Protein AF-A0A316F774-F1 (afdb_monomer_lite)

Organism: NCBI:txid523701

pLDDT: mean 76.38, std 19.29, range [35.59, 95.81]

Radius of gyration: 25.05 Å; chains: 1; bounding box: 53×36×84 Å

Structure (mmCIF, N/CA/C/O backbone):
data_AF-A0A316F774-F1
#
_entry.id   AF-A0A316F774-F1
#
loop_
_atom_site.group_PDB
_atom_site.id
_atom_site.type_symbol
_atom_site.label_atom_id
_atom_site.label_alt_id
_atom_site.label_comp_id
_atom_site.label_asym_id
_atom_site.label_entity_id
_atom_site.label_seq_id
_atom_site.pdbx_PDB_ins_code
_atom_site.Cartn_x
_atom_site.Cartn_y
_atom_site.Cartn_z
_atom_site.occupancy
_atom_site.B_iso_or_equiv
_atom_site.auth_seq_id
_atom_site.auth_comp_id
_atom_site.auth_asym_id
_atom_site.auth_atom_id
_atom_site.pdbx_PDB_model_num
ATOM 1 N N . MET A 1 1 ? 5.235 25.621 -10.737 1.00 35.59 1 MET A N 1
ATOM 2 C CA . MET A 1 1 ? 6.576 26.041 -10.265 1.00 35.59 1 MET A CA 1
ATOM 3 C C . MET A 1 1 ? 7.072 25.196 -9.078 1.00 35.59 1 MET A C 1
ATOM 5 O O . MET A 1 1 ? 7.890 25.672 -8.308 1.00 35.59 1 MET A O 1
ATOM 9 N N . SER A 1 2 ? 6.601 23.945 -8.938 1.00 38.38 2 SER A N 1
ATOM 10 C CA . SER A 1 2 ? 6.891 23.051 -7.798 1.00 38.38 2 SER A CA 1
ATOM 11 C C . SER A 1 2 ? 7.834 21.888 -8.151 1.00 38.38 2 SER A C 1
ATOM 13 O O . SER A 1 2 ? 8.190 21.115 -7.273 1.00 38.38 2 SER A O 1
ATOM 15 N N . THR A 1 3 ? 8.242 21.766 -9.418 1.00 42.34 3 THR A N 1
ATOM 16 C CA . THR A 1 3 ? 9.088 20.675 -9.936 1.00 42.34 3 THR A CA 1
ATOM 17 C C . THR A 1 3 ? 10.561 20.837 -9.548 1.00 42.34 3 THR A C 1
ATOM 19 O O . THR A 1 3 ? 11.228 19.878 -9.197 1.00 42.34 3 THR A O 1
ATOM 22 N N . LEU A 1 4 ? 11.055 22.079 -9.509 1.00 40.56 4 LEU A N 1
ATOM 23 C CA . LEU A 1 4 ? 12.482 22.373 -9.323 1.00 40.56 4 LEU A CA 1
ATOM 24 C C . LEU A 1 4 ? 13.015 22.063 -7.916 1.00 40.56 4 LEU A C 1
ATOM 26 O O . LEU A 1 4 ? 14.210 21.845 -7.747 1.00 40.56 4 LEU A O 1
ATOM 30 N N . ILE A 1 5 ? 12.148 22.079 -6.901 1.00 46.81 5 ILE A N 1
ATOM 31 C CA . ILE A 1 5 ? 12.556 21.838 -5.509 1.00 46.81 5 ILE A CA 1
ATOM 32 C C . ILE A 1 5 ? 12.707 20.332 -5.251 1.00 46.81 5 ILE A C 1
ATOM 34 O O . ILE A 1 5 ? 13.573 19.936 -4.478 1.00 46.81 5 ILE A O 1
ATOM 38 N N . ASP A 1 6 ? 11.893 19.5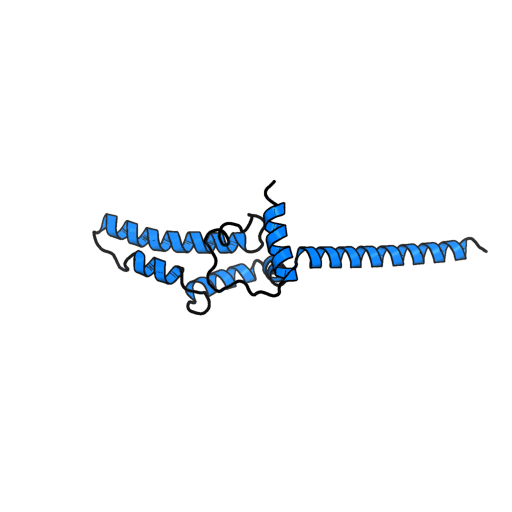12 -5.918 1.00 48.69 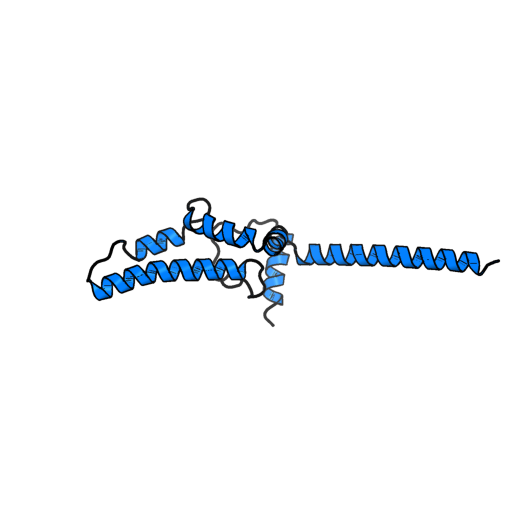6 ASP A N 1
ATOM 39 C CA . ASP A 1 6 ? 11.864 18.054 -5.763 1.00 48.69 6 ASP A CA 1
ATOM 40 C C . ASP A 1 6 ? 13.012 17.390 -6.534 1.00 48.69 6 ASP A C 1
ATOM 42 O O . ASP A 1 6 ? 13.786 16.613 -5.972 1.00 48.69 6 ASP A O 1
ATOM 46 N N . ASP A 1 7 ? 13.231 17.839 -7.776 1.00 50.78 7 ASP A N 1
ATOM 47 C CA . ASP A 1 7 ? 14.409 17.473 -8.566 1.00 50.78 7 ASP A CA 1
ATOM 48 C C . ASP A 1 7 ? 15.699 17.850 -7.817 1.00 50.78 7 ASP A C 1
ATOM 50 O O . ASP A 1 7 ? 16.643 17.067 -7.754 1.00 50.78 7 ASP A O 1
ATOM 54 N N . GLY A 1 8 ? 15.725 19.017 -7.159 1.00 49.09 8 GLY A N 1
ATOM 55 C CA . GLY A 1 8 ? 16.872 19.475 -6.372 1.00 49.09 8 GLY A CA 1
ATOM 56 C C . GLY A 1 8 ? 17.216 18.587 -5.170 1.00 49.09 8 GLY A C 1
ATOM 57 O O . GLY A 1 8 ? 18.394 18.446 -4.844 1.00 49.09 8 GLY A O 1
ATOM 58 N N . GLN A 1 9 ? 16.226 17.958 -4.524 1.00 50.06 9 GLN A N 1
ATOM 59 C CA . GLN A 1 9 ? 16.476 17.036 -3.408 1.00 50.06 9 GLN A CA 1
ATOM 60 C C . GLN A 1 9 ? 16.978 15.672 -3.890 1.00 50.06 9 GLN A C 1
ATOM 62 O O . GLN A 1 9 ? 17.886 15.115 -3.273 1.00 50.06 9 GLN A O 1
ATOM 67 N N . ASN A 1 10 ? 16.474 15.173 -5.022 1.00 47.06 10 ASN A N 1
ATOM 68 C CA . ASN A 1 10 ? 17.009 13.961 -5.647 1.00 47.06 10 ASN A CA 1
ATOM 69 C C . ASN A 1 10 ? 18.450 14.155 -6.150 1.00 47.06 10 ASN A C 1
ATOM 71 O O . ASN A 1 10 ? 19.297 13.302 -5.896 1.00 47.06 10 ASN A O 1
ATOM 75 N N . ILE A 1 11 ? 18.759 15.305 -6.757 1.00 49.09 11 ILE A N 1
ATOM 76 C CA . ILE A 1 11 ? 20.114 15.631 -7.236 1.00 49.09 11 ILE A CA 1
ATOM 77 C C . ILE A 1 11 ? 21.095 15.810 -6.064 1.00 49.09 11 ILE A C 1
ATOM 79 O O . ILE A 1 11 ? 22.245 15.384 -6.142 1.00 49.09 11 ILE A O 1
ATOM 83 N N . HIS A 1 12 ? 20.661 16.413 -4.951 1.00 46.88 12 HIS A N 1
ATOM 84 C CA . HIS A 1 12 ? 21.493 16.516 -3.749 1.00 46.88 12 HIS A CA 1
ATOM 85 C C . HIS A 1 12 ? 21.808 15.129 -3.163 1.00 46.88 12 HIS A C 1
ATOM 87 O O . HIS A 1 12 ? 22.939 14.887 -2.751 1.00 46.88 12 HIS A O 1
ATOM 93 N N . ASN A 1 13 ? 20.845 14.203 -3.172 1.00 49.94 13 ASN A N 1
ATOM 94 C CA . ASN A 1 13 ? 21.039 12.836 -2.682 1.00 49.94 13 ASN A CA 1
ATOM 95 C C . ASN A 1 13 ? 21.983 12.007 -3.573 1.00 49.94 13 ASN A C 1
ATOM 97 O O . ASN A 1 13 ? 22.790 11.244 -3.045 1.00 49.94 13 ASN A O 1
ATOM 101 N N . GLU A 1 14 ? 21.923 12.185 -4.899 1.00 48.94 14 GLU A N 1
ATOM 102 C CA . GLU A 1 14 ? 22.866 11.575 -5.855 1.00 48.94 14 GLU A CA 1
ATOM 103 C C . GLU A 1 14 ? 24.317 12.029 -5.624 1.00 48.94 14 GLU A C 1
ATOM 105 O O . GLU A 1 14 ? 25.251 11.283 -5.912 1.00 48.94 14 GLU A O 1
ATOM 110 N N . LEU A 1 15 ? 24.521 13.241 -5.097 1.00 46.47 15 LEU A N 1
ATOM 111 C CA . LEU A 1 15 ? 25.850 13.824 -4.895 1.00 46.47 15 LEU A CA 1
ATOM 112 C C . LEU A 1 15 ? 26.475 13.504 -3.531 1.00 46.47 15 LEU A C 1
ATOM 114 O O . LEU A 1 15 ? 27.692 13.629 -3.397 1.00 46.47 15 LEU A O 1
ATOM 118 N N . THR A 1 16 ? 25.686 13.129 -2.517 1.00 46.25 16 THR A N 1
ATOM 119 C CA . THR A 1 16 ? 26.188 13.000 -1.136 1.00 46.25 16 THR A CA 1
ATOM 120 C C . THR A 1 16 ? 26.248 11.576 -0.581 1.00 46.25 16 THR A C 1
ATOM 122 O O . THR A 1 16 ? 26.785 11.414 0.512 1.00 46.25 16 THR A O 1
ATOM 125 N N . GLU A 1 17 ? 25.722 10.552 -1.272 1.00 47.03 17 GLU A N 1
ATOM 126 C CA . GLU A 1 17 ? 25.653 9.146 -0.793 1.00 47.03 17 GLU A CA 1
ATOM 127 C C . GLU A 1 17 ? 25.065 8.980 0.631 1.00 47.03 17 GLU A C 1
ATOM 129 O O . GLU A 1 17 ? 25.232 7.957 1.297 1.00 47.03 17 GLU A O 1
ATOM 134 N N . THR A 1 18 ? 24.346 9.978 1.142 1.00 43.38 18 THR A N 1
ATOM 135 C CA . THR A 1 18 ? 23.760 9.933 2.483 1.00 43.38 18 THR A CA 1
ATOM 136 C C . THR A 1 18 ? 22.405 9.248 2.416 1.00 43.38 18 THR A C 1
ATOM 138 O O . THR A 1 18 ? 21.431 9.834 1.944 1.00 43.38 18 THR A O 1
ATOM 141 N N . ALA A 1 19 ? 22.348 8.003 2.894 1.00 47.62 19 ALA A N 1
ATOM 142 C CA . ALA A 1 19 ? 21.119 7.227 2.999 1.00 47.62 19 ALA A CA 1
ATOM 143 C C . ALA A 1 19 ? 20.025 8.018 3.736 1.00 47.62 19 ALA A C 1
ATOM 145 O O . ALA A 1 19 ? 20.241 8.541 4.832 1.00 47.62 19 ALA A O 1
ATOM 146 N N . ILE A 1 20 ? 18.841 8.084 3.125 1.00 51.44 20 ILE A N 1
ATOM 147 C CA . ILE A 1 20 ? 17.645 8.681 3.719 1.00 51.44 20 ILE A CA 1
ATOM 148 C C . ILE A 1 20 ? 17.366 7.944 5.035 1.00 51.44 20 ILE A C 1
ATOM 150 O O . ILE A 1 20 ? 17.192 6.725 5.058 1.00 51.44 20 ILE A O 1
ATOM 154 N N . GLY A 1 21 ? 17.398 8.688 6.141 1.00 49.94 21 GLY A N 1
ATOM 155 C CA . GLY A 1 21 ? 17.234 8.146 7.485 1.00 49.94 21 GLY A CA 1
ATOM 156 C C . GLY A 1 21 ? 15.881 7.462 7.692 1.00 49.9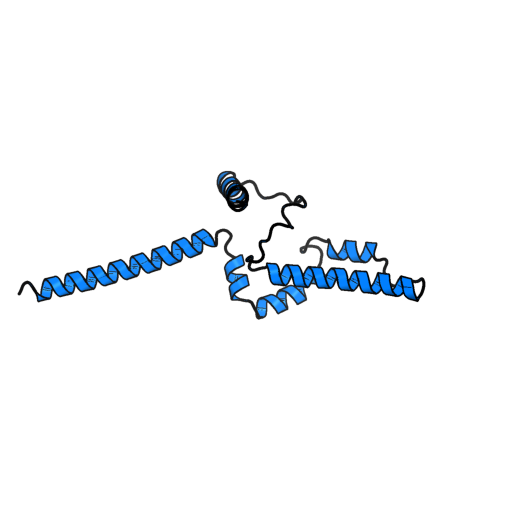4 21 GLY A C 1
ATOM 157 O O . GLY A 1 21 ? 14.887 7.784 7.048 1.00 49.94 21 GLY A O 1
ATOM 158 N N . THR A 1 22 ? 15.830 6.558 8.668 1.00 46.22 22 THR A N 1
ATOM 159 C CA . THR A 1 22 ? 14.654 5.760 9.070 1.00 46.22 22 THR A CA 1
ATOM 160 C C . THR A 1 22 ? 13.479 6.570 9.637 1.00 46.22 22 THR A C 1
ATOM 162 O O . THR A 1 22 ? 12.474 5.987 10.032 1.00 46.22 22 THR A O 1
ATOM 165 N N . ASN A 1 23 ? 13.586 7.901 9.660 1.00 45.03 23 ASN A N 1
ATOM 166 C CA . ASN A 1 23 ? 12.566 8.832 10.129 1.00 45.03 23 ASN A CA 1
ATOM 167 C C . ASN A 1 23 ? 12.182 9.793 8.995 1.00 45.03 23 ASN A C 1
ATOM 169 O O . ASN A 1 23 ? 12.717 10.905 8.936 1.00 45.03 23 ASN A O 1
ATOM 173 N N . PRO A 1 24 ? 11.278 9.396 8.084 1.00 44.72 24 PRO A N 1
ATOM 174 C CA . PRO A 1 24 ? 10.763 10.321 7.091 1.00 44.72 24 PRO A CA 1
ATOM 175 C C . PRO A 1 24 ? 9.978 11.436 7.795 1.00 44.72 24 PRO A C 1
ATOM 177 O O . PRO A 1 24 ? 9.083 11.188 8.603 1.00 44.72 24 PRO A O 1
ATOM 180 N N . THR A 1 25 ? 10.311 12.687 7.495 1.00 41.31 25 THR A N 1
ATOM 181 C CA . THR A 1 25 ? 9.505 13.839 7.917 1.00 41.31 25 THR A CA 1
ATOM 182 C C . THR A 1 25 ? 8.213 13.869 7.096 1.00 41.31 25 THR A C 1
ATOM 184 O O . THR A 1 25 ? 8.221 13.539 5.912 1.00 41.31 25 THR A O 1
ATOM 187 N N . HIS A 1 26 ? 7.087 14.257 7.705 1.00 45.16 26 HIS A N 1
ATOM 188 C CA . HIS A 1 26 ? 5.731 14.206 7.121 1.00 45.16 26 HIS A CA 1
ATOM 189 C C . HIS A 1 26 ? 5.571 14.814 5.708 1.00 45.16 26 HIS A C 1
ATOM 191 O O . HIS A 1 26 ? 4.626 14.473 5.004 1.00 45.16 26 HIS A O 1
ATOM 197 N N . SER A 1 27 ? 6.494 15.665 5.259 1.00 41.38 27 SER A N 1
ATOM 198 C CA . SER A 1 27 ? 6.516 16.221 3.901 1.00 41.38 27 SER A CA 1
ATOM 199 C C . SER A 1 27 ? 7.064 15.268 2.831 1.00 41.38 27 SER A C 1
ATOM 201 O O . SER A 1 27 ? 6.957 15.589 1.656 1.00 41.38 27 SER A O 1
ATOM 203 N N . GLN A 1 28 ? 7.670 14.138 3.202 1.00 48.22 28 GLN A N 1
ATOM 204 C CA . GLN A 1 28 ? 8.243 13.164 2.262 1.00 48.22 28 GLN A CA 1
ATOM 205 C C . GLN A 1 28 ? 7.209 12.121 1.816 1.00 48.22 28 GLN A C 1
ATOM 207 O O . GLN A 1 28 ? 7.199 11.736 0.657 1.00 48.22 28 GLN A O 1
ATOM 212 N N . LEU A 1 29 ? 6.287 11.721 2.700 1.00 41.75 29 LEU A N 1
ATOM 213 C CA . LEU A 1 29 ? 5.230 10.748 2.381 1.00 41.75 29 LEU A CA 1
ATOM 214 C C . LEU A 1 29 ? 4.061 11.370 1.588 1.00 41.75 29 LEU A C 1
ATOM 216 O O . LEU A 1 29 ? 3.305 10.666 0.931 1.00 41.75 29 LEU A O 1
ATOM 220 N N . ALA A 1 30 ? 3.903 12.695 1.662 1.00 45.06 30 ALA A N 1
ATOM 221 C CA . ALA A 1 30 ? 2.807 13.439 1.035 1.00 45.06 30 ALA A CA 1
ATOM 222 C C . ALA A 1 30 ? 3.128 13.950 -0.385 1.00 45.06 30 ALA A C 1
ATOM 224 O O . ALA A 1 30 ? 2.353 14.731 -0.934 1.00 45.06 30 ALA A O 1
ATOM 225 N N . LYS A 1 31 ? 4.279 13.568 -0.957 1.00 51.88 31 LYS A N 1
ATOM 226 C CA . LYS A 1 31 ? 4.796 14.099 -2.230 1.00 51.88 31 LYS A CA 1
ATOM 227 C C . LYS A 1 31 ? 4.944 13.062 -3.342 1.00 51.88 31 LYS A C 1
ATOM 229 O O . LYS A 1 31 ? 5.501 13.392 -4.384 1.00 51.88 31 LYS A O 1
ATOM 234 N N . ASP A 1 32 ? 4.405 11.856 -3.174 1.00 52.56 32 ASP A N 1
ATOM 235 C CA . ASP A 1 32 ? 4.171 10.983 -4.325 1.00 52.56 32 ASP A CA 1
ATOM 236 C C . ASP A 1 32 ? 3.146 11.684 -5.223 1.00 52.56 32 ASP A C 1
ATOM 238 O O . ASP A 1 32 ? 1.940 11.626 -4.983 1.00 52.56 32 ASP A O 1
ATOM 242 N N . HIS A 1 33 ? 3.641 12.405 -6.231 1.00 55.47 33 HIS A N 1
ATOM 243 C CA . HIS A 1 33 ? 2.820 12.974 -7.291 1.00 55.47 33 HIS A CA 1
ATOM 244 C C . HIS A 1 33 ? 1.917 11.860 -7.847 1.00 55.47 33 HIS A C 1
ATOM 246 O O . HIS A 1 33 ? 2.361 10.719 -7.962 1.00 55.47 33 HIS A O 1
ATOM 252 N N . ASP A 1 34 ? 0.686 12.178 -8.253 1.00 56.25 34 ASP A N 1
ATOM 253 C CA . ASP A 1 34 ? -0.296 11.204 -8.775 1.00 56.25 34 ASP A CA 1
ATOM 254 C C . ASP A 1 34 ? 0.230 10.322 -9.935 1.00 56.25 34 ASP A C 1
ATOM 256 O O . ASP A 1 34 ? -0.364 9.303 -10.279 1.00 56.25 34 ASP A O 1
ATOM 260 N N . ASN A 1 35 ? 1.365 10.698 -10.532 1.00 58.91 35 ASN A N 1
ATOM 261 C CA . ASN A 1 35 ? 2.064 9.964 -11.583 1.00 58.91 35 ASN A CA 1
ATOM 262 C C . ASN A 1 35 ? 3.046 8.890 -11.070 1.00 58.9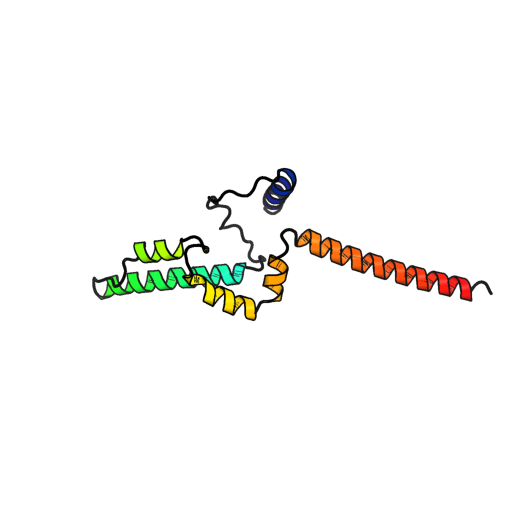1 35 ASN A C 1
ATOM 264 O O . ASN A 1 35 ? 3.684 8.227 -11.889 1.00 58.91 35 ASN A O 1
ATOM 268 N N . HIS A 1 36 ? 3.215 8.720 -9.756 1.00 69.69 36 HIS A N 1
ATOM 269 C CA . HIS A 1 36 ? 4.118 7.717 -9.197 1.00 69.69 36 HIS A CA 1
ATOM 270 C C . HIS A 1 36 ? 3.551 6.300 -9.383 1.00 69.69 36 HIS A C 1
ATOM 272 O O . HIS A 1 36 ? 2.373 6.043 -9.125 1.00 69.69 36 HIS A O 1
ATOM 278 N N . HIS A 1 37 ? 4.394 5.344 -9.791 1.00 79.44 37 HIS A N 1
ATOM 279 C CA . HIS A 1 37 ? 3.973 3.972 -10.136 1.00 79.44 37 HIS A CA 1
ATOM 280 C C . HIS A 1 37 ? 3.319 3.215 -8.984 1.00 79.44 37 HIS A C 1
ATOM 282 O O . HIS A 1 37 ? 2.569 2.269 -9.222 1.00 79.44 37 HIS A O 1
ATOM 288 N N . PHE A 1 38 ? 3.600 3.632 -7.747 1.00 83.44 38 PHE A N 1
ATOM 289 C CA . PHE A 1 38 ? 3.041 3.046 -6.532 1.00 83.44 38 PHE A CA 1
ATOM 290 C C . PHE A 1 38 ? 1.925 3.884 -5.895 1.00 83.44 38 PHE A C 1
ATOM 292 O O . PHE A 1 38 ? 1.358 3.457 -4.890 1.00 83.44 38 PHE A O 1
ATOM 299 N N . HIS A 1 39 ? 1.548 5.024 -6.486 1.00 85.19 39 HIS A N 1
ATOM 300 C CA . HIS A 1 39 ? 0.503 5.897 -5.946 1.00 85.19 39 HIS A CA 1
ATOM 301 C C . HIS A 1 39 ? -0.823 5.145 -5.753 1.00 85.19 39 HIS A C 1
ATOM 303 O O . HIS A 1 39 ? -1.435 5.198 -4.687 1.00 85.19 39 HIS A O 1
ATOM 309 N N . GLU A 1 40 ? -1.243 4.371 -6.759 1.00 87.12 40 GLU A N 1
ATOM 310 C CA . GLU A 1 40 ? -2.495 3.611 -6.708 1.00 87.12 40 GLU A CA 1
ATOM 311 C C . GLU A 1 40 ? -2.517 2.604 -5.544 1.00 87.12 40 GLU A C 1
ATOM 313 O O . GLU A 1 40 ? -3.504 2.518 -4.806 1.00 87.12 40 GLU A O 1
ATOM 318 N N . ILE A 1 41 ? -1.436 1.838 -5.358 1.00 91.31 41 ILE A N 1
ATOM 319 C CA . ILE A 1 41 ? -1.368 0.851 -4.276 1.00 91.31 41 ILE A CA 1
ATOM 320 C C . ILE A 1 41 ? -1.254 1.530 -2.911 1.00 91.31 41 ILE A C 1
ATOM 322 O O . ILE A 1 41 ? -1.929 1.103 -1.976 1.00 91.31 41 ILE A O 1
ATOM 326 N N . ALA A 1 42 ? -0.510 2.632 -2.800 1.00 88.38 42 ALA A N 1
ATOM 327 C CA . ALA A 1 42 ? -0.449 3.427 -1.577 1.00 88.38 42 ALA A CA 1
ATOM 328 C C . ALA A 1 42 ? -1.840 3.950 -1.175 1.00 88.38 42 ALA A C 1
ATOM 330 O O . ALA A 1 42 ? -2.263 3.772 -0.030 1.00 88.38 42 ALA A O 1
ATOM 331 N N . ALA A 1 43 ? -2.603 4.496 -2.128 1.00 89.12 43 ALA A N 1
ATOM 332 C CA . ALA A 1 43 ? -3.970 4.958 -1.898 1.00 89.12 43 ALA A CA 1
ATOM 333 C C . ALA A 1 43 ? -4.899 3.813 -1.458 1.00 89.12 43 ALA A C 1
ATOM 335 O O . ALA A 1 43 ? -5.643 3.952 -0.485 1.00 89.12 43 ALA A O 1
ATOM 336 N N . LYS A 1 44 ? -4.825 2.648 -2.115 1.00 91.19 44 LYS A N 1
ATOM 337 C CA . LYS A 1 44 ? -5.606 1.455 -1.737 1.00 91.19 44 LYS A CA 1
ATOM 338 C C . LYS A 1 44 ? -5.290 0.974 -0.318 1.00 91.19 44 LYS A C 1
ATOM 340 O O . LYS A 1 44 ? -6.206 0.610 0.422 1.00 91.19 44 LYS A O 1
ATOM 345 N N . LEU A 1 45 ? -4.016 0.979 0.075 1.00 92.62 45 LEU A N 1
ATOM 346 C CA . LEU A 1 45 ? -3.587 0.622 1.429 1.00 92.62 45 LEU A CA 1
ATOM 347 C C . LEU A 1 45 ? -4.102 1.629 2.469 1.00 92.62 45 LEU A C 1
ATOM 349 O O . LEU A 1 45 ? -4.611 1.215 3.512 1.00 92.62 45 LEU A O 1
ATOM 353 N N . ALA A 1 46 ? -4.047 2.927 2.164 1.00 90.94 46 ALA A N 1
ATOM 354 C CA . ALA A 1 46 ? -4.566 3.978 3.036 1.00 90.94 46 ALA A CA 1
ATOM 355 C C . ALA A 1 46 ? -6.088 3.869 3.233 1.00 90.94 46 ALA A C 1
ATOM 357 O O . ALA A 1 46 ? -6.562 3.878 4.370 1.00 90.94 46 ALA A O 1
ATOM 358 N N . ILE A 1 47 ? -6.849 3.687 2.146 1.00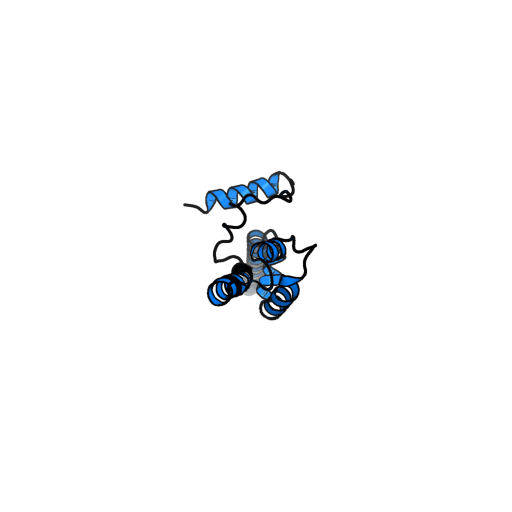 93.31 47 ILE A N 1
ATOM 359 C CA . ILE A 1 47 ? -8.304 3.467 2.198 1.00 93.31 47 ILE A CA 1
ATOM 360 C C . ILE A 1 47 ? -8.623 2.267 3.091 1.00 93.31 47 ILE A C 1
ATOM 362 O O . ILE A 1 47 ? -9.489 2.361 3.957 1.00 93.31 47 ILE A O 1
ATOM 366 N N . HIS A 1 48 ? -7.893 1.160 2.929 1.00 94.56 48 HIS A N 1
ATOM 367 C CA . HIS A 1 48 ? -8.101 -0.033 3.740 1.00 94.56 48 HIS A CA 1
ATOM 368 C C . HIS A 1 48 ? -7.864 0.213 5.235 1.00 94.56 48 HIS A C 1
ATOM 370 O O . HIS A 1 48 ? -8.673 -0.205 6.064 1.00 94.56 48 HIS A O 1
ATOM 376 N N . ALA A 1 49 ? -6.765 0.882 5.590 1.00 93.25 49 ALA A N 1
ATOM 377 C CA . ALA A 1 49 ? -6.453 1.189 6.981 1.00 93.25 49 ALA A CA 1
ATOM 378 C C . ALA A 1 49 ? -7.544 2.071 7.613 1.00 93.25 49 ALA A C 1
ATOM 380 O O . ALA A 1 49 ? -8.069 1.745 8.680 1.00 93.25 49 ALA A O 1
ATOM 381 N N . VAL A 1 50 ? -7.950 3.141 6.918 1.00 94.56 50 VAL A N 1
ATOM 382 C CA . VAL A 1 50 ? -9.005 4.058 7.377 1.00 94.56 50 VAL A CA 1
ATOM 383 C C . VAL A 1 50 ? -10.351 3.346 7.503 1.00 94.56 50 VAL A C 1
ATOM 385 O O . VAL A 1 50 ? -11.043 3.532 8.502 1.00 94.56 50 VAL A O 1
ATOM 388 N N . GLU A 1 51 ? -10.715 2.491 6.546 1.00 95.50 51 GLU A N 1
ATOM 389 C CA . GLU A 1 51 ? -11.946 1.698 6.595 1.00 95.50 51 GLU A CA 1
ATOM 390 C C . GLU A 1 51 ? -11.984 0.809 7.846 1.00 95.50 51 GLU A C 1
ATOM 392 O O . GLU A 1 51 ? -12.975 0.804 8.579 1.00 95.50 51 GLU A O 1
ATOM 397 N N . LYS A 1 52 ? -10.896 0.084 8.134 1.00 95.00 52 LYS A N 1
ATOM 398 C CA . LYS A 1 52 ? -10.822 -0.815 9.293 1.00 95.00 52 LYS A CA 1
ATOM 399 C C . LYS A 1 52 ? -10.946 -0.065 10.616 1.00 95.00 52 LYS A C 1
ATOM 401 O O . LYS A 1 52 ? -11.691 -0.508 11.490 1.00 95.00 52 LYS A O 1
ATOM 406 N N . VAL A 1 53 ? -10.285 1.083 10.742 1.00 95.06 53 VAL A N 1
ATOM 407 C CA . VAL A 1 53 ? -10.407 1.951 11.924 1.00 95.06 53 VAL A CA 1
ATOM 408 C C . VAL A 1 53 ? -11.829 2.512 12.036 1.00 95.06 53 VAL A C 1
ATOM 410 O O . VAL A 1 53 ? -12.440 2.455 13.105 1.00 95.06 53 VAL A O 1
ATOM 413 N N . GLY A 1 54 ? -12.393 2.989 10.925 1.00 94.94 54 GLY A N 1
ATOM 414 C CA . GLY A 1 54 ? -13.740 3.553 10.863 1.00 94.94 54 GLY A CA 1
ATOM 415 C C . GLY A 1 54 ? -14.836 2.552 11.238 1.00 94.94 54 GLY A C 1
ATOM 416 O O . GLY A 1 54 ? -15.794 2.925 11.917 1.00 94.94 54 GLY A O 1
ATOM 417 N N . ILE A 1 55 ? -14.686 1.275 10.873 1.00 95.25 55 ILE A N 1
ATOM 418 C CA . ILE A 1 55 ? -15.605 0.200 11.278 1.00 95.25 55 ILE A CA 1
ATOM 419 C C . ILE A 1 55 ? -15.642 0.050 12.806 1.00 95.25 55 ILE A C 1
ATOM 421 O O . ILE A 1 55 ? -16.733 -0.031 13.376 1.00 95.25 55 ILE A O 1
ATOM 425 N N . GLU A 1 56 ? -14.488 0.048 13.481 1.00 94.69 56 GLU A N 1
ATOM 426 C CA . GLU A 1 56 ? -14.434 -0.064 14.947 1.00 94.69 56 GLU A CA 1
ATOM 427 C C . GLU A 1 56 ? -14.987 1.185 15.644 1.00 94.69 56 GLU A C 1
ATOM 429 O O . GLU A 1 56 ? -15.756 1.065 16.601 1.00 94.69 56 GLU A O 1
ATOM 434 N N . MET A 1 57 ? -14.680 2.381 15.130 1.00 94.75 57 MET A N 1
ATOM 435 C CA . MET A 1 57 ? -15.260 3.630 15.640 1.00 94.75 57 MET A CA 1
ATOM 436 C C . MET A 1 57 ? -16.789 3.636 15.509 1.00 94.75 57 MET A C 1
ATOM 438 O O . MET A 1 57 ? -17.504 3.915 16.471 1.00 94.75 57 MET A O 1
ATOM 442 N N . ASN A 1 58 ? -17.309 3.265 14.337 1.00 95.56 58 ASN A N 1
ATOM 443 C CA . ASN A 1 58 ? -18.747 3.189 14.087 1.00 95.56 58 ASN A CA 1
ATOM 444 C C . ASN A 1 58 ? -19.432 2.133 14.965 1.00 95.56 58 ASN A C 1
ATOM 446 O O . ASN A 1 58 ? -20.543 2.353 15.449 1.00 95.56 58 ASN A O 1
ATOM 450 N N . ARG A 1 59 ? -18.778 0.989 15.207 1.00 94.69 59 ARG A N 1
ATOM 451 C CA . ARG A 1 59 ? -19.285 -0.023 16.141 1.00 94.69 59 ARG A CA 1
ATOM 452 C C . ARG A 1 59 ? -19.459 0.574 17.529 1.00 94.69 59 ARG A C 1
ATOM 454 O O . ARG A 1 59 ? -20.539 0.433 18.096 1.00 94.69 59 ARG A O 1
ATOM 461 N N . PHE A 1 60 ? -18.443 1.256 18.044 1.00 94.25 60 PHE A N 1
ATOM 462 C CA . PHE A 1 60 ? -18.529 1.884 19.356 1.00 94.25 60 PHE A CA 1
ATOM 463 C C . PHE A 1 60 ? -19.648 2.915 19.433 1.00 94.25 60 PHE A C 1
ATOM 465 O O . PHE A 1 60 ? -20.416 2.891 20.388 1.00 94.25 60 PHE A O 1
ATOM 472 N N . PHE A 1 61 ? -19.824 3.750 18.407 1.00 93.94 61 PHE A N 1
ATOM 473 C CA . PHE A 1 61 ? -20.944 4.694 18.383 1.00 93.94 61 PHE A CA 1
ATOM 474 C C . PHE A 1 61 ? -22.317 4.012 18.418 1.00 93.94 61 PHE A C 1
ATOM 476 O O . PHE A 1 61 ? -23.260 4.576 18.965 1.00 93.94 61 PHE A O 1
ATOM 483 N N . LYS A 1 62 ? -22.441 2.795 17.878 1.00 95.44 62 LYS A N 1
ATOM 484 C CA . LYS A 1 62 ? -23.700 2.036 17.881 1.00 95.44 62 LYS A CA 1
ATOM 485 C C . LYS A 1 62 ? -23.929 1.214 19.148 1.00 95.44 62 LYS A C 1
ATOM 487 O O . LYS A 1 62 ? -25.074 1.034 19.544 1.00 95.44 62 LYS A O 1
ATOM 492 N N . THR A 1 63 ? -22.877 0.657 19.744 1.00 95.81 63 THR A N 1
ATOM 493 C CA . THR A 1 63 ? -22.996 -0.363 20.805 1.00 95.81 63 THR A CA 1
ATOM 494 C C . THR A 1 63 ? -22.378 0.050 22.140 1.00 95.81 63 THR A C 1
ATOM 496 O O . THR A 1 63 ? -22.548 -0.658 23.132 1.00 95.81 63 THR A O 1
ATOM 499 N N . GLY A 1 64 ? -21.622 1.150 22.172 1.00 93.69 64 GLY A N 1
ATOM 500 C CA . GLY A 1 64 ? -20.808 1.574 23.313 1.00 93.69 64 GLY A CA 1
ATOM 501 C C . GLY A 1 64 ? -19.590 0.684 23.580 1.00 93.69 64 GLY A C 1
ATOM 502 O O . GLY A 1 64 ? -18.978 0.798 24.640 1.00 93.69 64 GLY A O 1
ATOM 503 N N . LYS A 1 65 ? -19.242 -0.237 22.668 1.00 91.56 65 LYS A N 1
ATOM 504 C CA . LYS A 1 65 ? -18.148 -1.203 22.851 1.00 91.56 65 LYS A CA 1
ATOM 505 C C . LYS A 1 65 ? -17.263 -1.302 21.612 1.00 91.56 65 LYS A C 1
ATOM 507 O O . LYS A 1 65 ? -17.759 -1.380 20.490 1.00 91.56 65 LYS A O 1
ATOM 512 N N . TYR A 1 66 ? -15.955 -1.379 21.838 1.00 88.88 66 TYR A N 1
ATOM 513 C CA . TYR A 1 66 ? -14.973 -1.774 20.828 1.00 88.88 66 TYR A CA 1
ATOM 514 C C . TYR A 1 66 ? -14.765 -3.293 20.857 1.00 88.88 66 TYR A C 1
ATOM 516 O O . TYR A 1 66 ? -14.916 -3.906 21.914 1.00 88.88 66 TYR A O 1
ATOM 524 N N . ILE A 1 67 ? -14.383 -3.893 19.723 1.00 90.81 67 ILE A N 1
ATOM 525 C CA . ILE A 1 67 ? -13.709 -5.206 19.759 1.00 90.81 67 ILE A CA 1
ATOM 526 C C . ILE A 1 67 ? -12.205 -4.985 19.909 1.00 90.81 67 ILE A C 1
ATOM 528 O O . ILE A 1 67 ? -11.568 -5.621 20.742 1.00 90.81 67 ILE A O 1
ATOM 532 N N . ILE A 1 68 ? -11.659 -4.047 19.134 1.00 91.62 68 ILE A N 1
ATOM 533 C CA . ILE A 1 68 ? -10.274 -3.582 19.236 1.00 91.62 68 ILE A CA 1
ATOM 534 C C . ILE A 1 68 ? -10.309 -2.062 19.348 1.00 91.62 68 ILE A C 1
ATOM 536 O O . ILE A 1 68 ? -11.067 -1.408 18.628 1.00 91.62 68 ILE A O 1
ATOM 540 N N . HIS A 1 69 ? -9.507 -1.491 20.247 1.00 92.19 69 HIS A N 1
ATOM 541 C CA . HIS A 1 69 ? -9.447 -0.043 20.382 1.00 92.19 69 HIS A CA 1
ATOM 542 C C . HIS A 1 69 ? -8.887 0.583 19.086 1.00 92.19 69 HIS A C 1
ATOM 544 O O . HIS A 1 69 ? -7.860 0.113 18.586 1.00 92.19 69 HIS A O 1
ATOM 550 N N . PRO A 1 70 ? -9.501 1.648 18.534 1.00 90.94 70 PRO A N 1
ATOM 551 C CA . PRO A 1 70 ? -9.051 2.270 17.289 1.00 90.94 70 PRO A CA 1
ATOM 552 C C . PRO A 1 70 ? -7.567 2.651 17.300 1.00 90.94 70 PRO A C 1
ATOM 554 O O . PRO A 1 70 ? -6.877 2.431 16.310 1.00 90.94 70 PRO A O 1
ATOM 557 N N . SER A 1 71 ? -7.051 3.145 18.432 1.00 91.06 71 SER A N 1
ATOM 558 C CA . SER A 1 71 ? -5.627 3.480 18.579 1.00 91.06 71 SER A CA 1
ATOM 559 C C . SER A 1 71 ? -4.702 2.276 18.387 1.00 91.06 71 SER A C 1
ATOM 561 O O . SER A 1 71 ? -3.679 2.404 17.721 1.00 91.06 71 SER A O 1
ATOM 563 N N . ASP A 1 72 ? -5.066 1.101 18.906 1.00 91.06 72 ASP A N 1
ATOM 564 C CA . ASP A 1 72 ? -4.257 -0.116 18.752 1.00 91.06 72 ASP A CA 1
ATOM 565 C C . ASP A 1 72 ? -4.262 -0.590 17.296 1.00 91.06 72 ASP A C 1
ATOM 567 O O . ASP A 1 72 ? -3.246 -1.036 16.759 1.00 91.06 72 ASP A O 1
ATOM 571 N N . LEU A 1 73 ? -5.410 -0.441 16.627 1.00 91.56 73 LEU A N 1
ATOM 572 C CA . LEU A 1 73 ? -5.560 -0.751 15.211 1.00 91.56 73 LEU A CA 1
ATOM 573 C C . LEU A 1 73 ? -4.676 0.162 14.348 1.00 91.56 73 LEU A C 1
ATOM 575 O O . LEU A 1 73 ? -3.954 -0.314 13.475 1.00 91.56 73 LEU A O 1
ATOM 579 N N . VAL A 1 74 ? -4.692 1.465 14.635 1.00 90.56 74 VAL A N 1
ATOM 580 C CA . VAL A 1 74 ? -3.858 2.474 13.972 1.00 90.56 74 VAL A CA 1
ATOM 581 C C . VAL A 1 74 ? -2.373 2.156 14.154 1.00 90.56 74 VAL A C 1
ATOM 583 O O . VAL A 1 74 ? -1.630 2.135 13.174 1.00 90.56 74 VAL A O 1
ATOM 586 N N . LEU A 1 75 ? -1.942 1.838 15.377 1.00 90.00 75 LEU A N 1
ATOM 587 C CA . LEU A 1 75 ? -0.549 1.480 15.655 1.00 90.00 75 LEU A CA 1
ATOM 588 C C . LEU A 1 75 ? -0.086 0.261 14.852 1.00 90.00 75 LEU A C 1
ATOM 590 O O . LEU A 1 75 ? 1.071 0.218 14.449 1.00 90.00 75 LEU A O 1
ATOM 594 N N . ASN A 1 76 ? -0.968 -0.703 14.577 1.00 88.38 76 ASN A N 1
ATOM 595 C CA . ASN A 1 76 ? -0.633 -1.849 13.730 1.00 88.38 76 ASN A CA 1
ATOM 596 C C . ASN A 1 76 ? -0.453 -1.473 12.250 1.00 88.38 76 ASN A C 1
ATOM 598 O O . ASN A 1 76 ? 0.404 -2.062 11.588 1.00 88.38 76 ASN A O 1
ATOM 602 N N . PHE A 1 77 ? -1.207 -0.491 11.743 1.00 90.25 77 PHE A N 1
ATOM 603 C CA . PHE A 1 77 ? -1.064 -0.002 10.365 1.00 90.25 77 PHE A CA 1
ATOM 604 C C . PHE A 1 77 ? 0.193 0.851 10.156 1.00 90.25 77 PHE A C 1
ATOM 606 O O . PHE A 1 77 ? 0.784 0.790 9.082 1.00 90.25 77 PHE A O 1
ATOM 613 N N . PHE A 1 78 ? 0.640 1.590 11.177 1.00 86.69 78 PHE A N 1
ATOM 614 C CA . PHE A 1 78 ? 1.853 2.421 11.120 1.00 86.69 78 PHE A CA 1
ATOM 615 C C . PHE A 1 78 ? 3.167 1.662 11.378 1.00 86.69 78 PHE A C 1
ATOM 617 O O . PHE A 1 78 ? 4.232 2.277 11.434 1.00 86.69 78 PHE A O 1
ATOM 624 N N . ARG A 1 79 ? 3.131 0.333 11.537 1.00 85.62 79 ARG A N 1
ATOM 625 C CA . ARG A 1 79 ? 4.356 -0.467 11.690 1.00 85.62 79 ARG A CA 1
ATOM 626 C C . ARG A 1 79 ? 5.163 -0.496 10.402 1.00 85.62 79 ARG A C 1
ATOM 628 O O . ARG A 1 79 ? 4.607 -0.558 9.307 1.00 85.62 79 ARG A O 1
ATOM 635 N N . HIS A 1 80 ? 6.485 -0.520 10.556 1.00 83.12 80 HIS A N 1
ATOM 636 C CA . HIS A 1 80 ? 7.395 -0.693 9.435 1.00 83.12 80 HIS A CA 1
ATOM 637 C C . HIS A 1 80 ? 7.075 -2.015 8.699 1.00 83.12 80 HIS A C 1
ATOM 639 O O . HIS A 1 80 ? 6.865 -3.025 9.374 1.00 83.12 80 HIS A O 1
ATOM 645 N N . PRO A 1 81 ? 7.070 -2.061 7.349 1.00 81.06 81 PRO A N 1
ATOM 646 C CA . PRO A 1 81 ? 6.719 -3.270 6.586 1.00 81.06 81 PRO A CA 1
ATOM 647 C C . PRO A 1 81 ? 7.585 -4.502 6.891 1.00 81.06 81 PRO A C 1
ATOM 649 O O . PRO A 1 81 ? 7.162 -5.631 6.703 1.00 81.06 81 PRO A O 1
ATOM 652 N N . LYS A 1 82 ? 8.804 -4.308 7.405 1.00 79.94 82 LYS A N 1
ATOM 653 C CA . LYS A 1 82 ? 9.645 -5.413 7.905 1.00 79.94 82 LYS A CA 1
ATOM 654 C C . LYS A 1 82 ? 9.040 -6.119 9.129 1.00 79.94 82 LYS A C 1
ATOM 656 O O . LYS A 1 82 ? 9.253 -7.311 9.315 1.00 79.94 82 LYS A O 1
ATOM 661 N N . ASP A 1 83 ? 8.318 -5.373 9.959 1.00 87.56 83 ASP A N 1
ATOM 662 C CA . ASP A 1 83 ? 7.811 -5.813 11.261 1.00 87.56 83 ASP A CA 1
ATOM 663 C C . ASP A 1 83 ? 6.299 -6.098 11.224 1.00 87.56 83 ASP A C 1
ATOM 665 O O . ASP A 1 83 ? 5.657 -6.260 12.267 1.00 87.56 83 ASP A O 1
ATOM 6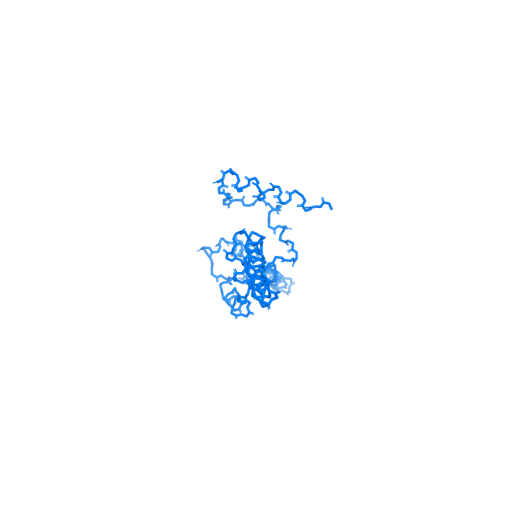69 N N . SER A 1 84 ? 5.698 -6.114 10.030 1.00 87.81 84 SER A N 1
ATOM 670 C CA . SER A 1 84 ? 4.270 -6.342 9.851 1.00 87.81 84 SER A CA 1
ATOM 671 C C . SER A 1 84 ? 3.939 -6.867 8.462 1.00 87.81 84 SER A C 1
ATOM 673 O O . SER A 1 84 ? 4.484 -6.390 7.480 1.00 87.81 84 SER A O 1
ATOM 675 N N . SER A 1 85 ? 2.987 -7.793 8.381 1.00 92.25 85 SER A N 1
ATOM 676 C CA . SER A 1 85 ? 2.588 -8.457 7.133 1.00 92.25 85 SER A CA 1
ATOM 677 C C . SER A 1 85 ? 1.209 -8.037 6.616 1.00 92.25 85 SER A C 1
ATOM 679 O O . SER A 1 85 ? 0.696 -8.607 5.655 1.00 92.25 85 SER A O 1
ATOM 681 N N . TRP A 1 86 ? 0.561 -7.045 7.242 1.00 93.19 86 TRP A N 1
ATOM 682 C CA . TRP A 1 86 ? -0.836 -6.696 6.933 1.00 93.19 86 TRP A CA 1
ATOM 683 C C . TRP A 1 86 ? -1.045 -6.232 5.480 1.00 93.19 86 TRP A C 1
ATOM 685 O O . TRP A 1 86 ? -2.145 -6.371 4.936 1.00 93.19 86 TRP A O 1
ATOM 695 N N . ALA A 1 87 ? -0.008 -5.659 4.864 1.00 92.88 87 ALA A N 1
ATOM 696 C CA . ALA A 1 87 ? -0.049 -5.135 3.503 1.00 92.88 87 ALA A CA 1
ATOM 697 C C . ALA A 1 87 ? 0.396 -6.162 2.448 1.00 92.88 87 ALA A C 1
ATOM 699 O O . ALA A 1 87 ? 0.066 -5.985 1.274 1.00 92.88 87 ALA A O 1
ATOM 700 N N . ASP A 1 88 ? 1.090 -7.234 2.842 1.00 92.75 88 ASP A N 1
ATOM 701 C CA . ASP A 1 88 ? 1.809 -8.139 1.936 1.00 92.75 88 ASP A CA 1
ATOM 702 C C . ASP A 1 88 ? 0.905 -8.735 0.864 1.00 92.75 88 ASP A C 1
ATOM 704 O O . ASP A 1 88 ? 1.216 -8.672 -0.323 1.00 92.75 88 ASP A O 1
ATOM 708 N N . ASP A 1 89 ? -0.249 -9.272 1.261 1.00 94.12 89 ASP A N 1
ATOM 709 C CA . ASP A 1 89 ? -1.183 -9.902 0.326 1.00 94.12 89 ASP A CA 1
ATOM 710 C C . ASP A 1 89 ? -1.775 -8.891 -0.661 1.00 94.12 89 ASP A C 1
ATOM 712 O O . ASP A 1 89 ? -1.979 -9.201 -1.835 1.00 94.12 89 ASP A O 1
ATOM 716 N N . LYS A 1 90 ? -2.016 -7.656 -0.208 1.00 92.81 90 LYS A N 1
ATOM 717 C CA . LYS A 1 90 ? -2.557 -6.579 -1.049 1.00 92.81 90 LYS A CA 1
ATOM 718 C C . LYS A 1 90 ? -1.522 -6.102 -2.055 1.00 92.81 90 LYS A C 1
ATOM 720 O O . LYS A 1 90 ? -1.856 -5.910 -3.222 1.00 92.81 90 LYS A O 1
ATOM 725 N N . ILE A 1 91 ? -0.280 -5.942 -1.603 1.00 91.94 91 ILE A N 1
ATOM 726 C CA . ILE A 1 91 ? 0.852 -5.566 -2.449 1.00 91.94 91 ILE A CA 1
ATOM 727 C C . ILE A 1 91 ? 1.126 -6.676 -3.462 1.00 91.94 91 ILE A C 1
ATOM 729 O O . ILE A 1 91 ? 1.249 -6.379 -4.646 1.00 91.94 91 ILE A O 1
ATOM 733 N N . ARG A 1 92 ? 1.145 -7.947 -3.037 1.00 93.06 92 ARG A N 1
ATOM 734 C CA . ARG A 1 92 ? 1.350 -9.102 -3.923 1.00 93.06 92 ARG A CA 1
ATOM 735 C C . ARG A 1 92 ? 0.288 -9.158 -5.015 1.00 93.06 92 ARG A C 1
ATOM 737 O O . ARG A 1 92 ? 0.629 -9.178 -6.193 1.00 93.06 92 ARG A O 1
ATOM 744 N N . HIS A 1 93 ? -0.985 -9.090 -4.633 1.00 93.44 93 HIS A N 1
ATOM 745 C CA . HIS A 1 93 ? -2.090 -9.118 -5.589 1.00 93.44 93 HIS A CA 1
ATOM 746 C C . HIS A 1 93 ? -2.067 -7.922 -6.553 1.00 93.44 93 HIS A C 1
ATOM 748 O O . HIS A 1 93 ? -2.357 -8.057 -7.742 1.00 93.44 93 HIS A O 1
ATOM 754 N N . TRP A 1 94 ? -1.705 -6.732 -6.068 1.00 93.38 94 TRP A N 1
ATOM 755 C CA . TRP A 1 94 ? -1.538 -5.573 -6.940 1.00 93.38 94 TRP A CA 1
ATOM 756 C C . TRP A 1 94 ? -0.360 -5.757 -7.905 1.00 93.38 94 TRP A C 1
ATOM 758 O O . TRP A 1 94 ? -0.516 -5.496 -9.096 1.00 93.38 94 TRP A O 1
ATOM 768 N N . ALA A 1 95 ? 0.781 -6.255 -7.424 1.00 92.06 95 ALA A N 1
ATOM 769 C CA . ALA A 1 95 ? 1.995 -6.451 -8.212 1.00 92.06 95 ALA A CA 1
ATOM 770 C C . ALA A 1 95 ? 1.797 -7.454 -9.359 1.00 92.06 95 ALA A C 1
ATOM 772 O O . ALA A 1 95 ? 2.246 -7.194 -10.475 1.00 92.06 95 ALA A O 1
ATOM 773 N N . GLU A 1 96 ? 1.065 -8.546 -9.118 1.00 92.69 96 GLU A N 1
ATOM 774 C CA . GLU A 1 96 ? 0.704 -9.545 -10.140 1.00 92.69 96 GLU A CA 1
ATOM 775 C C . GLU A 1 96 ? -0.026 -8.922 -11.340 1.00 92.69 96 GLU A C 1
ATOM 777 O O . GLU A 1 96 ? 0.178 -9.335 -12.480 1.00 92.69 96 GLU A O 1
ATOM 782 N N . ASN A 1 97 ? -0.826 -7.882 -11.097 1.00 91.06 97 ASN A N 1
ATOM 783 C CA . ASN A 1 97 ? -1.592 -7.177 -12.125 1.00 91.06 97 ASN A CA 1
ATOM 784 C C . ASN A 1 97 ? -0.878 -5.926 -12.672 1.00 91.06 97 ASN A C 1
ATOM 786 O O . ASN A 1 97 ? -1.334 -5.335 -13.647 1.00 91.06 97 ASN A O 1
ATOM 790 N N . ASN A 1 98 ? 0.243 -5.517 -12.067 1.00 90.19 98 ASN A N 1
ATOM 791 C CA . ASN A 1 98 ? 0.933 -4.255 -12.349 1.00 90.19 98 ASN A CA 1
ATOM 792 C C . ASN A 1 98 ? 2.444 -4.445 -12.557 1.00 90.19 98 ASN A C 1
ATOM 794 O O . ASN A 1 98 ? 3.252 -3.606 -12.158 1.00 90.19 98 ASN A O 1
ATOM 798 N N . LEU A 1 99 ? 2.841 -5.528 -13.232 1.00 87.19 99 LEU A N 1
ATOM 799 C CA . LEU A 1 99 ? 4.250 -5.886 -13.460 1.00 87.19 99 LEU A CA 1
ATOM 800 C C . LEU A 1 99 ? 5.090 -4.749 -14.068 1.00 87.19 99 LEU A C 1
ATOM 802 O O . LEU A 1 99 ? 6.257 -4.593 -13.722 1.00 87.19 99 LEU A O 1
ATOM 806 N N . ASN A 1 100 ? 4.511 -3.932 -14.953 1.00 82.81 100 ASN A N 1
ATOM 807 C CA . ASN A 1 100 ? 5.213 -2.785 -15.541 1.00 82.81 100 ASN A CA 1
ATOM 808 C C . ASN A 1 100 ? 5.518 -1.696 -14.503 1.00 82.81 100 ASN A C 1
ATOM 810 O O . ASN A 1 100 ? 6.580 -1.086 -14.555 1.00 82.81 100 ASN A O 1
ATOM 814 N N . ASN A 1 101 ? 4.614 -1.461 -13.552 1.00 82.44 101 ASN A N 1
ATOM 815 C CA . ASN A 1 101 ? 4.816 -0.492 -12.473 1.00 82.44 101 ASN A CA 1
ATOM 816 C C . ASN A 1 101 ? 5.881 -0.987 -11.495 1.00 82.44 101 ASN A C 1
ATOM 818 O O . ASN A 1 101 ? 6.734 -0.209 -11.086 1.00 82.44 101 ASN A O 1
ATOM 822 N N . VAL A 1 102 ? 5.882 -2.291 -11.200 1.00 84.44 102 VAL A N 1
ATOM 823 C CA . VAL A 1 102 ? 6.919 -2.934 -10.381 1.00 84.44 102 VAL A CA 1
ATOM 824 C C . VAL A 1 102 ? 8.293 -2.770 -11.028 1.00 84.44 102 VAL A C 1
ATOM 826 O O . VAL A 1 102 ? 9.192 -2.226 -10.399 1.00 84.44 102 VAL A O 1
ATOM 829 N N . LYS A 1 103 ? 8.435 -3.130 -12.310 1.00 79.75 103 LYS A N 1
ATOM 830 C CA . LYS A 1 103 ? 9.698 -2.971 -13.053 1.00 79.75 103 LYS A CA 1
ATOM 831 C C . LYS A 1 103 ? 10.184 -1.524 -13.105 1.00 79.75 103 LYS A C 1
ATOM 833 O O . LYS A 1 103 ? 11.380 -1.272 -13.017 1.00 79.75 103 LYS A O 1
ATOM 838 N N . ARG A 1 104 ? 9.269 -0.564 -13.257 1.00 71.12 104 ARG A N 1
ATOM 839 C CA . ARG A 1 104 ? 9.626 0.861 -13.230 1.00 71.12 104 ARG A CA 1
ATOM 840 C C . ARG A 1 104 ? 10.107 1.294 -11.847 1.00 71.12 104 ARG A C 1
ATOM 842 O O . ARG A 1 104 ? 11.108 1.993 -11.760 1.00 71.12 104 ARG A O 1
ATOM 849 N N . GLY A 1 105 ? 9.465 0.813 -10.785 1.00 70.62 105 GLY A N 1
ATOM 850 C CA . GLY A 1 105 ? 9.873 1.087 -9.408 1.00 70.62 105 GLY A CA 1
ATOM 851 C C . GLY A 1 105 ? 11.156 0.384 -8.946 1.00 70.62 105 GLY A C 1
ATOM 852 O O . GLY A 1 105 ? 11.722 0.790 -7.938 1.00 70.62 105 GLY A O 1
ATOM 853 N N . GLU A 1 106 ? 11.661 -0.624 -9.670 1.00 69.56 106 GLU A N 1
ATOM 854 C CA . GLU A 1 106 ? 13.001 -1.196 -9.427 1.00 69.56 106 GLU A CA 1
ATOM 855 C C . GLU A 1 106 ? 14.125 -0.205 -9.771 1.00 69.56 106 GLU A C 1
ATOM 857 O O . GLU A 1 106 ? 15.243 -0.313 -9.264 1.00 69.56 106 GLU A O 1
ATOM 862 N N . SER A 1 107 ? 13.847 0.765 -10.646 1.00 56.88 107 SER A N 1
ATOM 863 C CA . SER A 1 107 ? 14.835 1.737 -11.098 1.00 56.88 107 SER A CA 1
ATOM 864 C C . SER A 1 107 ? 14.791 2.992 -10.235 1.00 56.88 107 SER A C 1
ATOM 866 O O . SER A 1 107 ? 13.908 3.827 -10.393 1.00 56.88 107 SER A O 1
ATOM 868 N N . LEU A 1 108 ? 15.815 3.182 -9.398 1.00 54.53 108 LEU A N 1
ATOM 869 C CA . LEU A 1 108 ? 16.012 4.418 -8.623 1.00 54.53 108 LEU A CA 1
ATOM 870 C C . LEU A 1 108 ? 16.100 5.673 -9.524 1.00 54.53 108 LEU A C 1
ATOM 872 O O . LEU A 1 108 ? 15.769 6.771 -9.097 1.00 54.53 108 LEU A O 1
ATOM 876 N N . HIS A 1 109 ? 16.501 5.494 -10.790 1.00 58.97 109 HIS A N 1
ATOM 877 C CA . HIS A 1 109 ? 16.730 6.564 -11.763 1.00 58.97 109 HIS A CA 1
ATOM 878 C C . HIS A 1 109 ? 15.907 6.351 -13.044 1.00 58.97 109 HIS A C 1
ATOM 880 O O . HIS A 1 109 ? 16.460 6.229 -14.138 1.00 58.97 109 HIS A O 1
ATOM 886 N N . GLU A 1 110 ? 14.579 6.268 -12.939 1.00 59.00 110 GLU A N 1
ATOM 887 C CA . GLU A 1 110 ? 13.677 6.044 -14.084 1.00 59.00 110 GLU A CA 1
ATOM 888 C C . GLU A 1 110 ? 13.927 7.015 -15.252 1.00 59.00 110 GLU A C 1
ATOM 890 O O . GLU A 1 110 ? 14.018 6.593 -16.405 1.00 59.00 110 GLU A O 1
ATOM 895 N N . VAL A 1 111 ? 14.116 8.306 -14.966 1.00 56.97 111 VAL A N 1
ATOM 896 C CA . VAL A 1 111 ? 14.434 9.322 -15.985 1.00 56.97 111 VAL A CA 1
ATOM 897 C C . VAL A 1 111 ? 15.734 8.982 -16.710 1.00 56.97 111 VAL A C 1
ATOM 899 O O . VAL A 1 111 ? 15.827 9.107 -17.929 1.00 56.97 111 VAL A O 1
ATOM 902 N N . GLN A 1 112 ? 16.733 8.498 -15.980 1.00 58.62 112 GLN A N 1
ATOM 903 C CA . GLN A 1 112 ? 18.026 8.111 -16.531 1.00 58.62 112 GLN A CA 1
ATOM 904 C C . GLN A 1 112 ? 17.925 6.797 -17.314 1.00 58.62 112 GLN A C 1
ATOM 906 O O . GLN A 1 112 ? 18.565 6.656 -18.356 1.00 58.62 112 GLN A O 1
ATOM 911 N N . HIS A 1 113 ? 17.070 5.863 -16.885 1.00 60.81 113 HIS A N 1
ATOM 912 C CA . HIS A 1 113 ? 16.750 4.648 -17.632 1.00 60.81 113 HIS A CA 1
ATOM 913 C C . HIS A 1 113 ? 16.058 4.978 -18.964 1.00 60.81 113 HIS A C 1
ATOM 915 O O . HIS A 1 113 ? 16.540 4.561 -20.017 1.00 60.81 113 HIS A O 1
ATOM 921 N N . LEU A 1 114 ? 15.003 5.800 -18.945 1.00 65.69 114 LEU A N 1
ATOM 922 C CA . LEU A 1 114 ? 14.292 6.266 -20.144 1.00 65.69 114 LEU A CA 1
ATOM 923 C C . LEU A 1 114 ? 15.198 7.094 -21.067 1.00 65.69 114 LEU A C 1
ATOM 925 O O . LEU A 1 114 ? 15.155 6.940 -22.292 1.00 65.69 114 LEU A O 1
ATOM 929 N N . HIS A 1 115 ? 16.066 7.933 -20.496 1.00 68.31 115 HIS A N 1
ATOM 930 C CA . HIS A 1 115 ? 17.082 8.676 -21.239 1.00 68.31 115 HIS A CA 1
ATOM 931 C C . HIS A 1 115 ? 18.071 7.728 -21.929 1.00 68.31 115 HIS A C 1
ATOM 933 O O . HIS A 1 115 ? 18.352 7.878 -23.119 1.00 68.31 115 HIS A O 1
ATOM 939 N N . ASN A 1 116 ? 18.571 6.718 -21.214 1.00 74.00 116 ASN A N 1
ATOM 940 C CA . ASN A 1 116 ? 19.509 5.735 -21.750 1.00 74.00 116 ASN A CA 1
ATOM 941 C C . ASN A 1 116 ? 18.870 4.848 -22.824 1.00 74.00 116 ASN A C 1
ATOM 943 O O . ASN A 1 116 ? 19.517 4.548 -23.829 1.00 74.00 116 ASN A O 1
ATOM 947 N N . GLU A 1 117 ? 17.612 4.454 -22.649 1.00 80.44 117 GLU A N 1
ATOM 948 C CA . GLU A 1 117 ? 16.855 3.687 -23.636 1.00 80.44 117 GLU A CA 1
ATOM 949 C C . GLU A 1 117 ? 16.624 4.501 -24.914 1.00 80.44 117 GLU A C 1
ATOM 951 O O . GLU A 1 117 ? 16.970 4.047 -26.009 1.00 80.44 117 GLU A O 1
ATOM 956 N N . SER A 1 118 ? 16.174 5.751 -24.775 1.00 77.31 118 SER A N 1
ATOM 957 C CA . SER A 1 118 ? 16.006 6.681 -25.899 1.00 77.31 118 SER A CA 1
ATOM 958 C C . SER A 1 118 ? 17.332 6.921 -26.628 1.00 77.31 118 SER A C 1
ATOM 960 O O . SER A 1 118 ? 17.400 6.857 -27.857 1.00 77.31 118 SER A O 1
ATOM 962 N N . LYS A 1 119 ? 18.428 7.112 -25.882 1.00 82.25 119 LYS A N 1
ATOM 963 C CA . LYS A 1 119 ? 19.780 7.275 -26.434 1.00 82.25 119 LYS A CA 1
ATOM 964 C C . LYS A 1 119 ? 20.240 6.030 -27.195 1.00 82.25 119 LYS A C 1
ATOM 966 O O . LYS A 1 119 ? 20.817 6.154 -28.277 1.00 82.25 119 LYS A O 1
ATOM 971 N N . ARG A 1 120 ? 19.959 4.828 -26.678 1.00 85.19 120 ARG A N 1
ATOM 972 C CA . ARG A 1 120 ? 20.254 3.558 -27.362 1.00 85.19 120 ARG A CA 1
ATOM 973 C C . ARG A 1 120 ? 19.461 3.434 -28.660 1.00 85.19 120 ARG A C 1
ATOM 975 O O . ARG A 1 120 ? 20.069 3.162 -29.697 1.00 85.19 120 ARG A O 1
ATOM 982 N N . PHE A 1 121 ? 18.155 3.692 -28.627 1.00 89.81 121 PHE A N 1
ATOM 983 C CA . PHE A 1 121 ? 17.286 3.643 -29.803 1.00 89.81 121 PHE A CA 1
ATOM 984 C C . PHE A 1 121 ? 17.746 4.609 -30.905 1.00 89.81 121 PHE A C 1
ATOM 986 O O . PHE A 1 121 ? 17.938 4.203 -32.057 1.00 89.81 121 PHE A O 1
ATOM 993 N N . LEU A 1 122 ? 18.016 5.866 -30.541 1.00 88.38 122 LEU A N 1
ATOM 994 C CA . LEU A 1 122 ? 18.528 6.878 -31.468 1.00 88.38 122 LEU A CA 1
ATOM 995 C C . LEU A 1 122 ? 19.879 6.465 -32.060 1.00 88.38 122 LEU A C 1
ATOM 997 O O . LEU A 1 122 ? 20.074 6.549 -33.270 1.00 88.38 122 LEU A O 1
ATOM 1001 N N . SER A 1 123 ? 20.796 5.945 -31.236 1.00 90.88 123 SER A N 1
ATOM 1002 C CA . SER A 1 123 ? 22.118 5.514 -31.708 1.00 90.88 123 SER A CA 1
ATOM 1003 C C . SER A 1 123 ? 22.041 4.377 -32.733 1.00 90.88 123 SER A C 1
ATOM 1005 O O . SER A 1 123 ? 22.814 4.352 -33.693 1.00 90.88 123 SER A O 1
ATOM 1007 N N . LYS A 1 124 ? 21.092 3.451 -32.556 1.00 93.50 124 LYS A N 1
ATOM 1008 C CA . LYS A 1 124 ? 20.869 2.335 -33.476 1.00 93.50 124 LYS A CA 1
ATOM 1009 C C . LYS A 1 124 ? 20.288 2.829 -34.800 1.00 93.50 124 LYS A C 1
ATOM 1011 O O . LYS A 1 124 ? 20.832 2.503 -35.851 1.00 93.50 124 LYS A O 1
ATOM 1016 N N . SER A 1 125 ? 19.272 3.686 -34.730 1.00 89.75 125 SER A N 1
ATOM 1017 C CA . SER A 1 125 ? 18.637 4.291 -35.906 1.00 89.75 125 SER A CA 1
ATOM 1018 C C . SER A 1 125 ? 19.642 5.092 -36.745 1.00 89.75 125 SER A C 1
ATOM 1020 O O . SER A 1 125 ? 19.685 4.959 -37.965 1.00 89.75 125 SER A O 1
ATOM 1022 N N . ILE A 1 126 ? 20.524 5.866 -36.100 1.00 92.94 126 ILE A N 1
ATOM 1023 C CA . ILE A 1 126 ? 21.589 6.615 -36.786 1.00 92.94 126 ILE A CA 1
ATOM 1024 C C . ILE A 1 126 ? 22.555 5.670 -37.514 1.00 92.94 126 ILE A C 1
ATOM 1026 O O . ILE A 1 126 ? 22.887 5.913 -38.675 1.00 92.94 126 ILE A O 1
ATOM 1030 N N . LYS A 1 127 ? 22.990 4.579 -36.870 1.00 94.19 127 LYS A N 1
ATOM 1031 C CA . LYS A 1 127 ? 23.875 3.586 -37.503 1.00 94.19 127 LYS A CA 1
ATOM 1032 C C . LYS A 1 127 ? 23.229 2.928 -38.723 1.00 94.19 127 LYS A C 1
ATOM 1034 O O . LYS A 1 127 ? 23.906 2.707 -39.726 1.00 94.19 127 LYS A O 1
ATOM 1039 N N . GLU A 1 128 ? 21.936 2.626 -38.653 1.00 93.94 128 GLU A N 1
ATOM 1040 C CA . GLU A 1 128 ? 21.186 2.058 -39.777 1.00 93.94 128 GLU A CA 1
ATOM 1041 C C . GLU A 1 128 ? 21.103 3.043 -40.951 1.00 93.94 128 GLU A C 1
ATOM 1043 O O . GLU A 1 128 ? 21.425 2.673 -42.081 1.00 93.94 128 GLU A O 1
ATOM 1048 N N . LEU A 1 129 ? 20.789 4.316 -40.691 1.00 93.38 129 LEU A N 1
ATOM 1049 C CA . LEU A 1 129 ? 20.775 5.355 -41.728 1.00 93.38 129 LEU A CA 1
ATOM 1050 C C . LEU A 1 129 ? 22.151 5.543 -42.379 1.00 93.38 129 LEU A C 1
ATOM 1052 O O . LEU A 1 129 ? 22.248 5.616 -43.603 1.00 93.38 129 LEU A O 1
ATOM 1056 N N . GLN A 1 130 ? 23.224 5.544 -41.586 1.00 92.75 130 GLN A N 1
ATOM 1057 C CA . GLN A 1 130 ? 24.595 5.618 -42.102 1.00 92.75 130 GLN A CA 1
ATOM 1058 C C . GLN A 1 130 ? 24.945 4.410 -42.980 1.00 92.75 130 GLN A C 1
ATOM 1060 O O . GLN A 1 130 ? 25.587 4.559 -44.020 1.00 92.75 130 GLN A O 1
ATOM 1065 N N . SER A 1 131 ? 24.510 3.208 -42.595 1.00 92.50 131 SER A N 1
ATOM 1066 C CA . SER A 1 131 ? 24.689 1.994 -43.399 1.00 92.50 131 SER A CA 1
ATOM 1067 C C . SER A 1 131 ? 23.976 2.098 -44.751 1.00 92.50 131 SER A C 1
ATOM 1069 O O . SER A 1 131 ? 24.581 1.822 -45.792 1.00 92.50 131 SER A O 1
ATOM 1071 N N . ILE A 1 132 ? 22.723 2.563 -44.752 1.00 92.62 132 ILE A N 1
ATOM 1072 C CA . ILE A 1 132 ? 21.926 2.776 -45.968 1.00 92.62 132 ILE A CA 1
ATOM 1073 C C . ILE A 1 132 ? 22.591 3.821 -46.868 1.00 92.62 132 ILE A C 1
ATOM 1075 O O . ILE A 1 132 ? 22.772 3.577 -48.061 1.00 92.62 132 ILE A O 1
ATOM 1079 N N . GLN A 1 133 ? 23.019 4.949 -46.300 1.00 91.12 133 GLN A N 1
ATOM 1080 C CA . GLN A 1 133 ? 23.691 6.013 -47.040 1.00 91.12 133 GLN A CA 1
ATOM 1081 C C . GLN A 1 133 ? 25.001 5.527 -47.675 1.00 91.12 133 GLN A C 1
ATOM 1083 O O . GLN A 1 133 ? 25.246 5.772 -48.854 1.00 91.12 133 GLN A O 1
ATOM 1088 N N . ASN A 1 134 ? 25.810 4.762 -46.940 1.00 91.38 134 ASN A N 1
ATOM 1089 C CA . ASN A 1 134 ? 27.036 4.168 -47.475 1.00 91.38 134 ASN A CA 1
ATOM 1090 C C . ASN A 1 134 ? 26.758 3.179 -48.614 1.00 91.38 134 ASN A C 1
ATOM 1092 O O . ASN A 1 134 ? 27.517 3.121 -49.582 1.00 91.38 134 ASN A O 1
ATOM 1096 N N . LYS A 1 135 ? 25.671 2.407 -48.523 1.00 91.94 135 LYS A N 1
ATOM 1097 C CA . LYS A 1 135 ? 25.256 1.482 -49.582 1.00 91.94 135 LYS A CA 1
ATOM 1098 C C . LYS A 1 135 ? 24.796 2.233 -50.834 1.00 91.94 135 LYS A C 1
ATOM 1100 O O . LYS A 1 135 ? 25.203 1.861 -51.928 1.00 91.94 135 LYS A O 1
ATOM 1105 N N . LEU A 1 136 ? 24.022 3.308 -50.676 1.00 87.00 136 LEU A N 1
ATOM 1106 C CA . LEU A 1 136 ? 23.598 4.175 -51.780 1.00 87.00 136 LEU A CA 1
ATOM 1107 C C . LEU A 1 136 ? 24.795 4.847 -52.458 1.00 87.00 136 LEU A C 1
ATOM 1109 O O . LEU A 1 136 ? 24.920 4.764 -53.674 1.00 87.00 136 LEU A O 1
ATOM 1113 N N . ASN A 1 137 ? 25.728 5.412 -51.692 1.00 86.69 137 ASN A N 1
ATOM 1114 C CA . ASN A 1 137 ? 26.935 6.032 -52.247 1.00 86.69 137 ASN A CA 1
ATOM 1115 C C . ASN A 1 137 ? 27.791 5.042 -53.052 1.00 86.69 137 ASN A C 1
ATOM 1117 O O . ASN A 1 137 ? 28.439 5.431 -54.014 1.00 86.69 137 ASN A O 1
ATOM 1121 N N . ARG A 1 138 ? 27.800 3.755 -52.685 1.00 83.69 138 ARG A N 1
ATOM 1122 C CA . ARG A 1 138 ? 28.477 2.714 -53.475 1.00 83.69 138 ARG A CA 1
ATOM 1123 C C . ARG A 1 138 ? 27.737 2.359 -54.762 1.00 83.69 138 ARG A C 1
ATOM 1125 O O . ARG A 1 138 ? 28.392 1.973 -55.717 1.00 83.69 138 ARG A O 1
ATOM 1132 N N . LEU A 1 139 ? 26.409 2.467 -54.783 1.00 80.25 139 LEU A N 1
ATOM 1133 C CA . LEU A 1 139 ? 25.592 2.203 -55.972 1.00 80.25 139 LEU A CA 1
ATOM 1134 C C . LEU A 1 139 ? 25.639 3.357 -56.984 1.00 80.25 139 LEU A C 1
ATOM 1136 O O . LEU A 1 139 ? 25.536 3.101 -58.174 1.00 80.25 139 LEU A O 1
ATOM 1140 N N . TRP A 1 140 ? 25.806 4.597 -56.515 1.00 71.69 140 TRP A N 1
ATOM 1141 C CA . TRP A 1 140 ? 25.863 5.803 -57.353 1.00 71.69 140 TRP A CA 1
ATOM 1142 C C . TRP A 1 140 ? 27.274 6.183 -57.844 1.00 71.69 140 TRP A C 1
ATOM 1144 O O . TRP A 1 140 ? 27.392 7.069 -58.681 1.00 71.69 140 TRP A O 1
ATOM 1154 N N . ASN A 1 141 ? 28.333 5.548 -57.326 1.00 68.00 141 ASN A N 1
ATOM 1155 C CA . ASN A 1 141 ? 29.731 5.776 -57.735 1.00 68.00 141 ASN A CA 1
ATOM 1156 C C . ASN A 1 141 ? 30.270 4.697 -58.709 1.00 68.00 141 ASN A C 1
ATOM 1158 O O . ASN A 1 141 ? 31.484 4.516 -58.808 1.00 68.00 141 ASN A O 1
ATOM 1162 N N . TYR A 1 142 ? 29.373 3.981 -59.396 1.00 53.53 142 TYR A N 1
ATOM 1163 C CA . TYR A 1 142 ? 29.640 3.198 -60.612 1.00 53.53 142 TYR A CA 1
ATOM 1164 C C . TYR A 1 142 ? 28.993 3.908 -61.801 1.00 53.53 142 TYR A C 1
ATOM 1166 O O . TYR A 1 142 ? 29.568 3.818 -62.907 1.00 53.53 142 TYR A O 1
#

Foldseek 3Di:
DPVVVVVVVLVVCVVPVDPDDPDDDPVVVPPPDPPQLCNVLVVVLVVVLCVVLVVQVVCCVVPVDGPDHSVVSNVQSPDDVVVHCPSVVSVVVVCVVRVVSVVCVVDPCNVVVVVVVVVVVVVVVVVVVVVVVVVVVVVVVD

Secondary structure (DSSP, 8-state):
--HHHHHHHHHHHHHH--PPPS---HHHHT---TTSTTHHHHHHHHHHHHHHHHHHHHHHHHHS--SS-HHHHHHHHTS-GGG--TTHHHHHHHHHH-HHHHHHHT-TTHHHHHHHHHHHHHHHHHHHHHHHHHHHHHHH--

Sequence (142 aa):
MSTLIDDGQNIHNELTETAIGTNPTHSQLAKDHDNHHFHEIAAKLAIHAVEKVGIEMNRFFKTGKYIIHPSDLVLNFFRHPKDSSWADDKIRHWAENNLNNVKRGESLHEVQHLHNESKRFLSKSIKELQSIQNKLNRLWNY